Protein AF-E1GTL6-F1 (afdb_monomer)

InterPro domains:
  IPR036525 Tubulin/FtsZ, GTPase domain superfamily [G3DSA:3.40.50.1440] (6-131)
  IPR036525 Tubulin/FtsZ, GTPase domain superfamily [SSF52490] (8-129)

Solvent-accessible surface area (backbone atoms only — not comparable to full-atom values): 7195 Å² total; per-residue (Å²): 131,89,74,72,51,51,32,25,42,36,5,33,20,46,63,10,21,53,52,45,24,52,52,47,49,71,64,33,77,83,38,84,62,54,53,81,80,35,45,48,44,66,32,30,35,24,50,70,77,47,51,68,82,53,80,50,82,45,66,41,60,63,95,75,70,91,74,88,64,22,57,29,29,37,39,31,36,45,40,40,54,80,53,36,73,72,45,50,60,59,52,53,52,52,31,47,77,68,65,19,48,78,44,81,49,73,45,73,61,58,80,89,69,36,70,69,35,42,52,43,19,52,55,44,48,56,54,61,77,72,100

Structure (mmCIF, N/CA/C/O backbone):
data_AF-E1GTL6-F1
#
_entry.id   AF-E1GTL6-F1
#
loop_
_atom_site.group_PDB
_atom_site.id
_atom_site.type_symbol
_atom_site.label_atom_id
_atom_site.label_alt_id
_atom_site.label_comp_id
_atom_site.label_asym_id
_atom_site.label_entity_id
_atom_site.label_seq_id
_atom_site.pdbx_PDB_ins_code
_atom_site.Cartn_x
_atom_site.Cartn_y
_atom_site.Cartn_z
_atom_site.occupancy
_atom_site.B_iso_or_equiv
_atom_site.auth_seq_id
_atom_site.auth_comp_id
_atom_site.auth_asym_id
_atom_site.auth_atom_id
_atom_site.pdbx_PDB_model_num
ATOM 1 N N . MET A 1 1 ? -20.742 7.083 21.117 1.00 47.09 1 MET A N 1
ATOM 2 C CA . MET A 1 1 ? -19.839 5.928 21.316 1.00 47.09 1 MET A CA 1
ATOM 3 C C . MET A 1 1 ? -18.883 5.904 20.141 1.00 47.09 1 MET A C 1
ATOM 5 O O . MET A 1 1 ? -19.371 5.885 19.022 1.00 47.09 1 MET A O 1
ATOM 9 N N . TYR A 1 2 ? -17.569 5.971 20.367 1.00 56.31 2 TYR A N 1
ATOM 10 C CA . TYR A 1 2 ? -16.600 5.744 19.290 1.00 56.31 2 TYR A CA 1
ATOM 11 C C . TYR A 1 2 ? -16.621 4.259 18.932 1.00 56.31 2 TYR A C 1
ATOM 13 O O . TYR A 1 2 ? -16.521 3.416 19.824 1.00 56.31 2 TYR A O 1
ATOM 21 N N . MET A 1 3 ? -16.821 3.942 17.656 1.00 67.19 3 MET A N 1
ATOM 22 C CA . MET A 1 3 ? -16.818 2.558 17.199 1.00 67.19 3 MET A CA 1
ATOM 23 C C . MET A 1 3 ? -15.377 2.051 17.109 1.00 67.19 3 MET A C 1
ATOM 25 O O . MET A 1 3 ?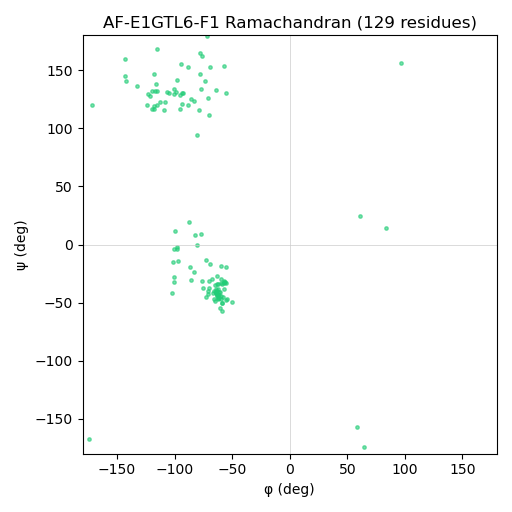 -14.504 2.749 16.597 1.00 67.19 3 MET A O 1
ATOM 29 N N . GLU A 1 4 ? -15.125 0.846 17.623 1.00 79.81 4 GLU A N 1
ATOM 30 C CA . GLU A 1 4 ? -13.807 0.220 17.523 1.00 79.81 4 GLU A CA 1
ATOM 31 C C . GLU A 1 4 ? -13.475 -0.054 16.049 1.00 79.81 4 GLU A C 1
ATOM 33 O O . GLU A 1 4 ? -14.293 -0.584 15.291 1.00 79.81 4 GLU A O 1
ATOM 38 N N . LYS A 1 5 ? -12.263 0.319 15.642 1.00 83.44 5 LYS A N 1
ATOM 39 C CA . LYS A 1 5 ? -11.751 0.073 14.295 1.00 83.44 5 LYS A CA 1
ATOM 40 C C . LYS A 1 5 ? -11.199 -1.348 14.232 1.00 83.44 5 LYS A C 1
ATOM 42 O O . LYS A 1 5 ? -10.332 -1.730 15.017 1.00 83.44 5 LYS A O 1
ATOM 47 N N . TYR A 1 6 ? -11.711 -2.146 13.301 1.00 89.69 6 TYR A N 1
ATOM 48 C CA . TYR A 1 6 ? -11.351 -3.556 13.127 1.00 89.69 6 TYR A CA 1
ATOM 49 C C . TYR A 1 6 ? -10.362 -3.778 11.982 1.00 89.69 6 TYR A C 1
ATOM 51 O O . TYR A 1 6 ? -9.569 -4.721 12.044 1.00 89.69 6 TYR A O 1
ATOM 59 N N . LEU A 1 7 ? -10.381 -2.903 10.975 1.00 92.75 7 LEU A N 1
ATOM 60 C CA . LEU A 1 7 ? -9.554 -2.994 9.779 1.00 92.75 7 LEU A CA 1
ATOM 61 C C . LEU A 1 7 ? -8.904 -1.643 9.470 1.00 92.75 7 LEU A C 1
ATOM 63 O O . LEU A 1 7 ? -9.575 -0.617 9.480 1.00 92.75 7 LEU A O 1
ATOM 67 N N . THR A 1 8 ? -7.623 -1.647 9.128 1.00 94.06 8 THR A N 1
ATOM 68 C CA . THR A 1 8 ? -6.933 -0.494 8.548 1.00 94.06 8 THR A CA 1
ATOM 69 C C . THR A 1 8 ? -6.450 -0.850 7.147 1.00 94.06 8 THR A C 1
ATOM 71 O O . THR A 1 8 ? -5.849 -1.904 6.958 1.00 94.06 8 THR A O 1
ATOM 74 N N . VAL A 1 9 ? -6.700 0.010 6.162 1.00 94.94 9 VAL A N 1
ATOM 75 C CA . VAL A 1 9 ? -6.246 -0.136 4.774 1.00 94.94 9 VAL A CA 1
ATOM 76 C C . VAL A 1 9 ? -5.333 1.035 4.427 1.00 94.94 9 VAL A C 1
ATOM 78 O O . VAL A 1 9 ? -5.747 2.193 4.458 1.00 94.94 9 VAL A O 1
ATOM 81 N N . CYS A 1 10 ? -4.086 0.728 4.089 1.00 95.19 10 CYS A N 1
ATOM 82 C CA . CYS A 1 10 ? -3.015 1.698 3.899 1.00 95.19 10 CYS A CA 1
ATOM 83 C C . CYS A 1 10 ? -2.480 1.636 2.471 1.00 95.19 10 CYS A C 1
ATOM 85 O O . CYS A 1 10 ? -1.877 0.638 2.088 1.00 95.19 10 CYS A O 1
ATOM 87 N N . GLY A 1 11 ? -2.626 2.707 1.701 1.00 95.56 11 GLY A N 1
ATOM 88 C CA . GLY A 1 11 ? -1.996 2.840 0.391 1.00 95.56 11 GLY A CA 1
ATOM 89 C C . GLY A 1 11 ? -0.609 3.447 0.531 1.00 95.56 11 GLY A C 1
ATOM 90 O O . GLY A 1 11 ? -0.500 4.562 1.030 1.00 95.56 11 GLY A O 1
ATOM 91 N N . ILE A 1 12 ? 0.443 2.744 0.107 1.00 93.69 12 ILE A N 1
ATOM 92 C CA . ILE A 1 12 ? 1.823 3.243 0.174 1.00 93.69 12 ILE A CA 1
ATOM 93 C C . ILE A 1 12 ? 2.276 3.820 -1.172 1.00 93.69 12 ILE A C 1
ATOM 95 O O . ILE A 1 12 ? 2.179 3.163 -2.213 1.00 93.69 12 ILE A O 1
ATOM 99 N N . GLY A 1 13 ? 2.842 5.028 -1.130 1.00 92.19 13 GLY A N 1
ATOM 100 C CA . GLY A 1 13 ? 3.290 5.778 -2.303 1.00 92.19 13 GLY A CA 1
ATOM 101 C C . GLY A 1 13 ? 2.136 6.172 -3.224 1.00 92.19 13 GLY A C 1
ATOM 102 O O . GLY A 1 13 ? 0.971 5.938 -2.911 1.00 92.19 13 GLY A O 1
ATOM 103 N N . ASN A 1 14 ? 2.454 6.758 -4.380 1.00 91.62 14 ASN A N 1
ATOM 104 C CA . ASN A 1 14 ? 1.430 7.243 -5.310 1.00 91.62 14 ASN A CA 1
ATOM 105 C C . ASN A 1 14 ? 0.484 6.122 -5.786 1.00 91.62 14 ASN A C 1
ATOM 107 O O . ASN A 1 14 ? -0.729 6.231 -5.659 1.00 91.62 14 ASN A O 1
ATOM 111 N N . GLY A 1 15 ? 1.029 4.994 -6.259 1.00 92.12 15 GLY A N 1
ATOM 112 C CA . GLY A 1 15 ? 0.216 3.884 -6.774 1.00 92.12 15 GLY A CA 1
ATOM 113 C C . GLY A 1 15 ? -0.707 3.258 -5.722 1.00 92.12 15 GLY A C 1
ATOM 114 O O . GLY A 1 15 ? -1.898 3.087 -5.973 1.00 92.12 15 GLY A O 1
ATOM 115 N N . GLY A 1 16 ? -0.188 2.976 -4.521 1.00 94.25 16 GLY A N 1
ATOM 116 C CA . GLY A 1 16 ? -1.010 2.478 -3.416 1.00 94.25 16 GLY A CA 1
ATOM 117 C C . GLY A 1 16 ? -2.029 3.517 -2.948 1.00 94.25 16 GLY A C 1
ATOM 118 O O . GLY A 1 16 ? -3.178 3.168 -2.690 1.00 94.25 16 GLY A O 1
ATOM 119 N N . GLY A 1 17 ? -1.619 4.789 -2.896 1.00 94.12 17 GLY A N 1
ATOM 120 C CA . GLY A 1 17 ? -2.459 5.946 -2.598 1.00 94.12 17 GLY A CA 1
ATOM 121 C C . GLY A 1 17 ? -3.663 6.064 -3.531 1.00 94.12 17 GLY A C 1
ATOM 122 O O . GLY A 1 17 ? -4.784 6.182 -3.053 1.00 94.12 17 GLY A O 1
ATOM 123 N N . ILE A 1 18 ? -3.457 5.941 -4.844 1.00 94.50 18 ILE A N 1
ATOM 124 C CA . ILE A 1 18 ? -4.531 5.954 -5.850 1.00 94.50 18 ILE A CA 1
ATOM 125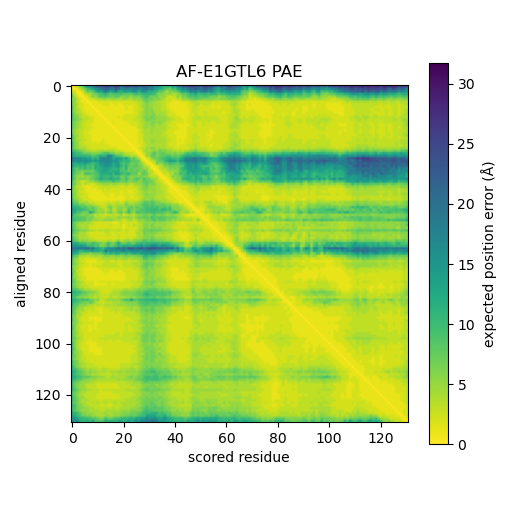 C C . ILE A 1 18 ? -5.510 4.793 -5.636 1.00 94.50 18 ILE A C 1
ATOM 127 O O . ILE A 1 18 ? -6.720 4.983 -5.739 1.00 94.50 18 ILE A O 1
ATOM 131 N N . ILE A 1 19 ? -5.018 3.593 -5.309 1.00 94.94 19 ILE A N 1
ATOM 132 C CA . ILE A 1 19 ? -5.894 2.436 -5.071 1.00 94.94 19 ILE A CA 1
ATOM 133 C C . ILE A 1 19 ? -6.767 2.669 -3.836 1.00 94.94 19 ILE A C 1
ATOM 135 O O . ILE A 1 19 ? -7.982 2.489 -3.909 1.00 94.94 19 ILE A O 1
ATOM 139 N N . VAL A 1 20 ? -6.185 3.091 -2.708 1.00 93.81 20 VAL A N 1
ATOM 140 C CA . VAL A 1 20 ? -6.984 3.369 -1.501 1.00 93.81 20 VAL A CA 1
ATOM 141 C C . VAL A 1 20 ? -7.894 4.572 -1.664 1.00 93.81 20 VAL A C 1
ATOM 143 O O . VAL A 1 20 ? -8.968 4.587 -1.075 1.00 93.81 20 VAL A O 1
ATOM 146 N N . ASP A 1 21 ? -7.507 5.541 -2.487 1.00 92.44 21 ASP A N 1
ATOM 147 C CA . ASP A 1 21 ? -8.362 6.662 -2.840 1.00 92.44 21 ASP A CA 1
ATOM 148 C C . ASP A 1 21 ? -9.563 6.212 -3.674 1.00 92.44 21 ASP A C 1
ATOM 150 O O . ASP A 1 21 ? -10.693 6.595 -3.392 1.00 92.44 21 ASP A O 1
ATOM 154 N N . SER A 1 22 ? -9.352 5.312 -4.636 1.00 92.06 22 SER A N 1
ATOM 155 C CA . SER A 1 22 ? -10.445 4.693 -5.386 1.00 92.06 22 SER A CA 1
ATOM 156 C C . SER A 1 22 ? -11.363 3.868 -4.483 1.00 92.06 22 SER A C 1
ATOM 158 O O . SER A 1 22 ? -12.576 3.905 -4.680 1.00 92.06 22 SER A O 1
ATOM 160 N N . ILE A 1 23 ? -10.815 3.129 -3.508 1.00 89.75 23 ILE A N 1
ATOM 161 C CA . ILE A 1 23 ? -11.620 2.424 -2.499 1.00 89.75 23 ILE A CA 1
ATOM 162 C C . ILE A 1 23 ? -12.435 3.458 -1.721 1.00 89.75 23 ILE A C 1
ATOM 164 O O . ILE A 1 23 ? -13.656 3.371 -1.693 1.00 89.75 23 ILE A O 1
ATOM 168 N N . TYR A 1 24 ? -11.781 4.470 -1.149 1.00 88.38 24 TYR A N 1
ATOM 169 C CA . TYR A 1 24 ? -12.436 5.538 -0.398 1.00 88.38 24 TYR A CA 1
ATOM 170 C C . TYR A 1 24 ? -13.596 6.157 -1.188 1.00 88.38 24 TYR A C 1
ATOM 172 O O . TYR A 1 24 ? -14.714 6.206 -0.683 1.00 88.38 24 TYR A O 1
ATOM 180 N N . GLN A 1 25 ? -13.367 6.533 -2.447 1.00 86.19 25 GLN A N 1
ATOM 181 C CA . GLN A 1 25 ? -14.380 7.136 -3.309 1.00 86.19 25 GLN A CA 1
ATOM 182 C C . GLN A 1 25 ? -15.556 6.199 -3.596 1.00 86.19 25 GLN A C 1
ATOM 184 O O . GLN A 1 25 ? -16.692 6.644 -3.484 1.00 86.19 25 GLN A O 1
ATOM 189 N N . GLN A 1 26 ? -15.321 4.917 -3.915 1.00 83.25 26 GLN A N 1
ATOM 190 C CA . GLN A 1 26 ? -16.399 3.949 -4.183 1.00 83.25 26 GLN A CA 1
ATOM 191 C C . GLN A 1 26 ? -17.356 3.784 -2.995 1.00 83.25 26 GLN A C 1
ATOM 193 O O . GLN A 1 26 ? -18.555 3.601 -3.195 1.00 83.25 26 GLN A O 1
ATOM 198 N N . TYR A 1 27 ? -16.843 3.877 -1.768 1.00 70.50 27 TYR A N 1
ATOM 199 C CA . TYR A 1 27 ? -17.663 3.819 -0.556 1.00 70.50 27 TYR A CA 1
ATOM 200 C C . TYR A 1 27 ? -18.243 5.188 -0.163 1.00 70.50 27 TYR A C 1
ATOM 202 O O . TYR A 1 27 ? -19.345 5.250 0.380 1.00 70.50 27 TYR A O 1
ATOM 210 N N . ALA A 1 28 ? -17.549 6.286 -0.473 1.00 65.38 28 ALA A N 1
ATOM 211 C CA . ALA A 1 28 ? -17.992 7.651 -0.188 1.00 65.38 28 ALA A CA 1
ATOM 212 C C . ALA A 1 28 ? -19.144 8.133 -1.091 1.00 65.38 28 ALA A C 1
ATOM 214 O O . ALA A 1 28 ? -19.788 9.119 -0.746 1.00 65.38 28 ALA A O 1
ATOM 215 N N . VAL A 1 29 ? -19.468 7.429 -2.191 1.00 58.34 29 VAL A N 1
ATOM 216 C CA . VAL A 1 29 ? -20.578 7.779 -3.114 1.00 58.34 29 VAL A CA 1
ATOM 217 C C . VAL A 1 29 ? -21.939 7.915 -2.403 1.00 58.34 29 VAL A C 1
ATOM 219 O O . VAL A 1 29 ? -22.848 8.539 -2.941 1.00 58.34 29 VAL A O 1
ATOM 222 N N . SER A 1 30 ? -22.099 7.358 -1.196 1.00 60.12 30 SER A N 1
ATOM 223 C CA . SER A 1 30 ? -23.362 7.421 -0.439 1.00 60.12 30 SER A CA 1
ATOM 224 C C . SER A 1 30 ? -23.394 8.483 0.673 1.00 60.12 30 SER A C 1
ATOM 226 O O . SER A 1 30 ? -24.464 9.014 0.953 1.00 60.12 30 SER A O 1
ATOM 228 N N . ASP A 1 31 ? -22.256 8.778 1.313 1.00 66.69 31 ASP A N 1
ATOM 229 C CA . ASP A 1 31 ? -22.089 9.772 2.388 1.00 66.69 31 ASP A CA 1
ATOM 230 C C . ASP A 1 31 ? -20.584 9.926 2.684 1.00 66.69 31 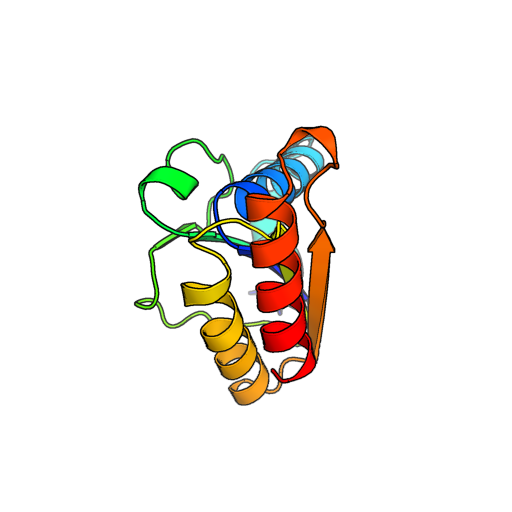ASP A C 1
ATOM 232 O O . ASP A 1 31 ? -19.919 8.965 3.080 1.00 66.69 31 ASP A O 1
ATOM 236 N N . GLU A 1 32 ? -20.035 11.134 2.520 1.00 64.44 32 GLU A N 1
ATOM 237 C CA . GLU A 1 32 ? -18.619 11.442 2.782 1.00 64.44 32 GLU 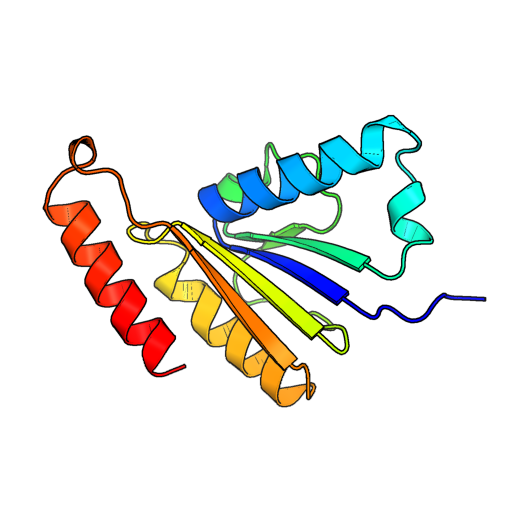A CA 1
ATOM 238 C C . GLU A 1 32 ? -18.201 11.183 4.241 1.00 64.44 32 GLU A C 1
ATOM 240 O O . GLU A 1 32 ? -17.015 11.017 4.527 1.00 64.44 32 GLU A O 1
ATOM 245 N N . ASN A 1 33 ? -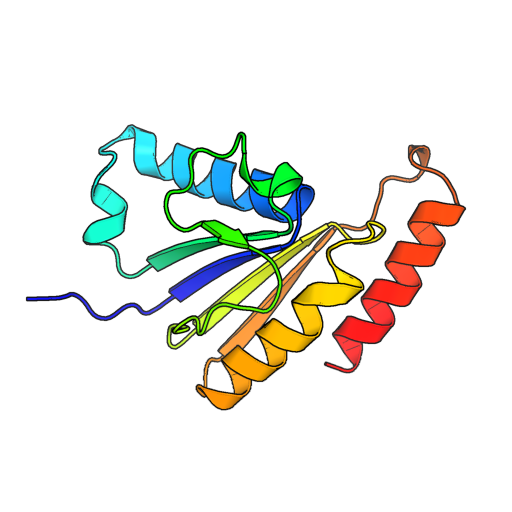19.156 11.098 5.173 1.00 67.94 33 ASN A N 1
ATOM 246 C CA . ASN A 1 33 ? -18.910 10.793 6.582 1.00 67.94 33 ASN A CA 1
ATOM 247 C C . ASN A 1 33 ? -19.145 9.320 6.941 1.00 67.94 33 ASN A C 1
ATOM 249 O O . ASN A 1 33 ? -18.873 8.928 8.081 1.00 67.94 33 ASN A O 1
ATOM 253 N N . ALA A 1 34 ? -19.579 8.475 5.996 1.00 67.38 34 ALA A N 1
ATOM 254 C CA . ALA A 1 34 ? -19.840 7.056 6.250 1.00 67.38 34 ALA A CA 1
ATOM 255 C C . ALA A 1 34 ? -18.618 6.335 6.846 1.00 67.38 34 ALA A C 1
ATOM 257 O O . ALA A 1 34 ? -18.758 5.448 7.691 1.00 67.38 34 ALA A O 1
ATOM 258 N N . TRP A 1 35 ? -17.404 6.747 6.465 1.00 67.69 35 TRP A N 1
ATOM 259 C CA . TRP A 1 35 ? -16.165 6.146 6.961 1.00 67.69 35 TRP A CA 1
ATOM 260 C C . TRP A 1 35 ? -15.889 6.458 8.442 1.00 67.69 35 TRP A C 1
ATOM 262 O O . TRP A 1 35 ? -15.322 5.608 9.138 1.00 67.69 35 TRP A O 1
ATOM 272 N N . GLN A 1 36 ? -16.307 7.632 8.944 1.00 67.06 36 GLN A N 1
ATOM 273 C CA . GLN A 1 36 ? -16.055 8.064 10.330 1.00 67.06 36 GLN A CA 1
ATOM 274 C C . GLN A 1 36 ? -16.736 7.120 11.322 1.00 67.06 36 GLN A C 1
ATOM 276 O O . GLN A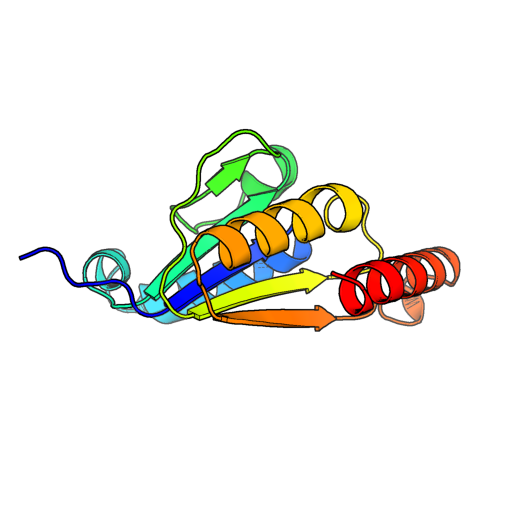 1 36 ? -16.174 6.796 12.367 1.00 67.06 36 GLN A O 1
ATOM 281 N N . ASN A 1 37 ? -17.900 6.603 10.927 1.00 68.81 37 ASN A N 1
ATOM 282 C CA . ASN A 1 37 ? -18.687 5.637 11.685 1.00 68.81 37 ASN A CA 1
ATOM 283 C C . ASN A 1 37 ? -18.491 4.192 11.204 1.00 68.81 37 ASN A C 1
ATOM 285 O O . ASN A 1 37 ? -19.247 3.312 11.606 1.00 68.81 37 ASN A O 1
ATOM 289 N N . SER A 1 38 ? -17.494 3.927 10.352 1.00 77.12 38 SER A N 1
ATOM 290 C CA . SER A 1 38 ? -17.180 2.580 9.869 1.00 77.12 38 SER A CA 1
ATOM 291 C C . SER A 1 38 ? -16.098 1.907 10.714 1.00 77.12 38 SER A C 1
ATOM 293 O O . SER A 1 38 ? -15.268 2.569 11.341 1.00 77.12 38 SER A O 1
ATOM 295 N N . GLY A 1 39 ? -16.081 0.570 10.713 1.00 85.81 39 GLY A N 1
ATOM 296 C CA . GLY A 1 39 ? -15.066 -0.229 11.411 1.00 85.81 39 GLY A CA 1
ATOM 297 C C . GLY A 1 39 ? -13.739 -0.274 10.657 1.00 85.81 39 GLY A C 1
ATOM 298 O O . GLY A 1 39 ? -12.873 -1.077 11.002 1.00 85.81 39 GLY A O 1
ATOM 299 N N . ILE A 1 40 ? -13.610 0.541 9.608 1.00 87.62 40 ILE A N 1
ATOM 300 C CA . ILE A 1 40 ? -12.496 0.562 8.679 1.00 87.62 40 ILE A CA 1
ATOM 301 C C . ILE A 1 40 ? -11.854 1.948 8.736 1.00 87.62 40 ILE A C 1
ATOM 303 O O . ILE A 1 40 ? -12.537 2.970 8.669 1.00 87.62 40 ILE A O 1
ATOM 307 N N . ASP A 1 41 ? -10.535 1.978 8.850 1.00 89.44 41 ASP A N 1
ATOM 308 C CA . ASP A 1 41 ? -9.738 3.172 8.608 1.00 89.44 41 ASP A CA 1
ATOM 309 C C . ASP A 1 41 ? -9.027 3.039 7.271 1.00 89.44 41 ASP A C 1
ATOM 311 O O . ASP A 1 41 ? -8.388 2.026 6.999 1.00 89.44 41 ASP A O 1
ATOM 315 N N . ILE A 1 42 ? -9.132 4.066 6.435 1.00 91.38 42 ILE A N 1
ATOM 316 C CA . ILE A 1 42 ? -8.457 4.128 5.138 1.00 91.38 42 ILE A CA 1
ATOM 317 C C . ILE A 1 42 ? -7.461 5.277 5.195 1.00 91.38 42 ILE A C 1
ATOM 319 O O . ILE A 1 42 ? -7.812 6.369 5.647 1.00 91.38 42 ILE A O 1
ATOM 323 N N . MET A 1 43 ? -6.228 5.033 4.760 1.00 92.25 43 MET A N 1
ATOM 324 C CA . MET A 1 43 ? -5.161 6.029 4.759 1.00 92.25 43 MET A CA 1
ATOM 325 C C . MET A 1 43 ? -4.255 5.908 3.538 1.00 92.25 43 MET A C 1
ATOM 327 O O . MET A 1 43 ? -3.957 4.805 3.083 1.00 92.25 43 MET A O 1
ATOM 331 N N . ALA A 1 44 ? -3.767 7.045 3.048 1.00 93.94 44 ALA A N 1
ATOM 332 C CA . ALA A 1 44 ? -2.678 7.107 2.080 1.00 93.94 44 ALA A CA 1
ATOM 333 C C . ALA A 1 44 ? -1.401 7.588 2.768 1.00 93.94 44 ALA A C 1
ATOM 335 O O . ALA A 1 44 ? -1.398 8.592 3.481 1.00 93.94 44 ALA A O 1
ATOM 336 N N . ILE A 1 45 ? -0.306 6.874 2.544 1.00 93.56 45 ILE A N 1
ATOM 337 C CA . ILE A 1 45 ? 0.992 7.107 3.162 1.00 93.56 45 ILE A CA 1
ATOM 338 C C . ILE A 1 45 ? 2.021 7.301 2.050 1.00 93.56 45 ILE A C 1
ATOM 340 O O . ILE A 1 45 ? 2.249 6.408 1.239 1.00 93.56 45 ILE A O 1
ATOM 344 N N . GLY A 1 46 ? 2.681 8.452 2.004 1.00 90.94 46 GLY A N 1
ATOM 345 C CA . GLY A 1 46 ? 3.610 8.756 0.917 1.00 90.94 46 GLY A CA 1
ATOM 346 C C . GLY A 1 46 ? 4.366 10.057 1.119 1.00 90.94 46 GLY A C 1
ATOM 347 O O . GLY A 1 46 ? 4.377 10.638 2.204 1.00 90.94 46 GLY A O 1
ATOM 348 N N . ASN A 1 47 ? 5.020 10.534 0.067 1.00 85.06 47 ASN A N 1
ATOM 349 C CA . ASN A 1 47 ? 5.592 11.876 0.059 1.00 85.06 47 ASN A CA 1
ATOM 350 C C . ASN A 1 47 ? 4.495 12.924 -0.190 1.00 85.06 47 ASN A C 1
ATOM 352 O O . ASN A 1 47 ? 3.403 12.606 -0.642 1.00 85.06 47 ASN A O 1
ATOM 356 N N . ALA A 1 48 ? 4.773 14.206 0.077 1.00 79.25 48 ALA A N 1
ATOM 357 C CA . ALA A 1 48 ? 3.766 15.265 -0.101 1.00 79.25 48 ALA A CA 1
ATOM 358 C C . ALA A 1 48 ? 3.200 15.336 -1.530 1.00 79.25 48 ALA A C 1
ATOM 360 O O . ALA A 1 48 ? 2.035 15.676 -1.703 1.00 79.25 48 ALA A O 1
ATOM 361 N N . TRP A 1 49 ? 4.026 15.021 -2.530 1.00 77.31 49 TRP A N 1
ATOM 362 C CA . TRP A 1 49 ? 3.609 14.972 -3.927 1.00 77.31 49 TRP A CA 1
ATOM 363 C C . TRP A 1 49 ? 2.592 13.852 -4.179 1.00 77.31 49 TRP A C 1
ATOM 365 O O . TRP A 1 49 ? 1.527 14.136 -4.717 1.00 77.31 49 TRP A O 1
ATOM 375 N N . ASP A 1 50 ? 2.861 12.640 -3.677 1.00 79.44 50 ASP A N 1
ATOM 376 C CA . ASP A 1 50 ? 1.977 11.468 -3.803 1.00 79.44 50 ASP A CA 1
ATOM 377 C C . ASP A 1 50 ? 0.567 11.724 -3.237 1.00 79.44 50 ASP A C 1
ATOM 379 O O . ASP A 1 50 ? -0.415 11.154 -3.695 1.00 79.44 50 ASP A O 1
ATOM 383 N N . LEU A 1 51 ? 0.461 12.569 -2.208 1.00 85.00 51 LEU A N 1
ATOM 384 C CA . LEU A 1 51 ? -0.763 12.747 -1.419 1.00 85.00 51 LEU A CA 1
ATOM 385 C C . LEU A 1 51 ? -1.613 13.946 -1.853 1.00 85.00 51 LEU A C 1
ATOM 387 O O . LEU A 1 51 ? -2.752 14.093 -1.396 1.00 85.00 51 LEU A O 1
ATOM 391 N N . LYS A 1 52 ? -1.060 14.849 -2.669 1.00 86.44 52 LYS A N 1
ATOM 392 C CA . LYS A 1 52 ? -1.662 16.163 -2.932 1.00 86.44 52 LYS A CA 1
ATOM 393 C C . LYS A 1 52 ? -3.034 16.052 -3.600 1.00 86.44 52 LYS A C 1
ATOM 395 O O . LYS A 1 52 ? -3.926 16.814 -3.246 1.00 86.44 52 LYS A O 1
ATOM 400 N N . GLU A 1 53 ? -3.198 15.094 -4.507 1.00 85.44 53 GLU A N 1
ATOM 401 C CA . GLU A 1 53 ? -4.375 14.980 -5.382 1.00 85.44 53 GLU A CA 1
ATOM 402 C C . GLU A 1 5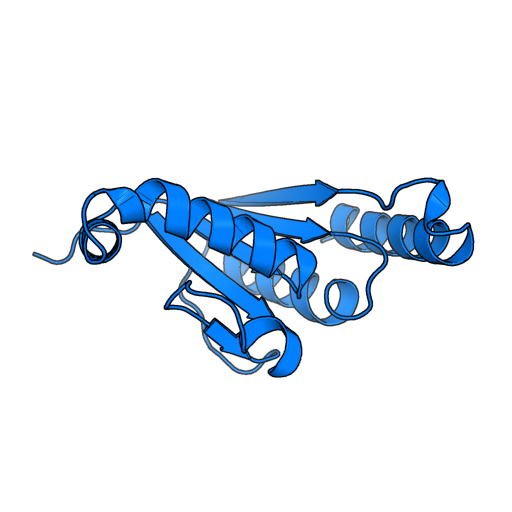3 ? -5.399 13.931 -4.925 1.00 85.44 53 GLU A C 1
ATOM 404 O O . GLU A 1 53 ? -6.462 13.817 -5.523 1.00 85.44 53 GLU A O 1
ATOM 409 N N . LEU A 1 54 ? -5.111 13.183 -3.855 1.00 87.94 54 LEU A N 1
ATOM 410 C CA . LEU A 1 54 ? -6.011 12.139 -3.352 1.00 87.94 54 LEU A CA 1
ATOM 411 C C . LEU A 1 54 ? -7.181 12.746 -2.556 1.00 87.94 54 LEU A C 1
ATOM 413 O O . LEU A 1 54 ? -6.999 13.732 -1.842 1.00 87.94 54 LEU A O 1
ATOM 417 N N . ASN A 1 55 ? -8.360 12.138 -2.616 1.00 87.06 55 ASN A N 1
ATOM 418 C CA . ASN A 1 55 ? -9.552 12.527 -1.854 1.00 87.06 55 ASN A CA 1
ATOM 419 C C . ASN A 1 55 ? -9.616 11.899 -0.450 1.00 87.06 55 ASN A C 1
ATOM 421 O O . ASN A 1 55 ? -10.310 12.418 0.423 1.00 87.06 55 ASN A O 1
ATOM 425 N N . VAL A 1 56 ? -8.876 10.815 -0.201 1.00 85.19 56 VAL A N 1
ATOM 426 C CA . VAL A 1 56 ? -8.774 10.177 1.116 1.00 85.19 56 VAL A CA 1
ATOM 427 C C . VAL A 1 56 ? -8.327 11.186 2.175 1.00 85.19 56 VAL A C 1
ATOM 429 O O . VAL A 1 56 ? -7.345 11.911 2.003 1.00 85.19 56 VAL A O 1
ATOM 432 N N . ILE A 1 57 ? -9.051 11.225 3.294 1.00 84.38 57 ILE A N 1
ATOM 433 C CA . ILE A 1 57 ? -8.848 12.238 4.338 1.00 84.38 57 ILE A CA 1
ATOM 434 C C . ILE A 1 57 ? -7.559 11.979 5.123 1.00 84.38 57 ILE A C 1
ATOM 436 O O . ILE A 1 57 ? -6.769 12.896 5.357 1.00 84.38 57 ILE A O 1
ATOM 440 N N . ASN A 1 58 ? -7.310 10.725 5.508 1.00 86.94 58 ASN A N 1
ATOM 441 C CA . ASN A 1 58 ? -6.135 10.371 6.301 1.00 86.94 58 ASN A CA 1
ATOM 442 C C . ASN A 1 58 ? -4.898 10.253 5.405 1.00 86.94 58 ASN A C 1
ATOM 444 O O . ASN A 1 58 ? -4.619 9.203 4.823 1.00 86.94 58 ASN A O 1
ATOM 448 N N . LYS A 1 59 ? -4.144 11.348 5.310 1.00 89.75 59 LYS A N 1
ATOM 449 C CA . LYS A 1 59 ? -2.899 11.439 4.543 1.00 89.75 59 LYS A CA 1
ATOM 450 C C . LYS A 1 59 ? -1.707 11.511 5.487 1.00 89.75 59 LYS A C 1
ATOM 452 O O . LYS A 1 59 ? -1.614 12.424 6.305 1.00 89.75 59 LYS A O 1
ATOM 457 N N . VAL A 1 60 ? -0.766 10.583 5.349 1.00 88.81 60 VAL A N 1
ATOM 458 C CA . VAL A 1 60 ? 0.428 10.505 6.194 1.00 88.81 60 VAL A CA 1
ATOM 459 C C . VAL A 1 60 ? 1.686 10.740 5.372 1.00 88.81 60 VAL A C 1
ATOM 461 O O . VAL A 1 60 ? 1.993 9.993 4.446 1.00 88.81 60 VAL A O 1
ATOM 464 N N . LYS A 1 61 ? 2.440 11.782 5.731 1.00 88.00 61 LYS A N 1
ATOM 465 C CA . LYS A 1 61 ? 3.652 12.179 5.013 1.00 88.00 61 LYS A CA 1
ATOM 466 C C . LYS A 1 61 ? 4.914 11.558 5.620 1.00 88.00 61 LYS A C 1
ATOM 468 O O . LYS A 1 61 ? 5.275 11.882 6.752 1.00 88.00 61 LYS A O 1
ATOM 473 N N . GLY A 1 62 ? 5.654 10.787 4.823 1.00 80.25 62 GLY A N 1
ATOM 474 C CA . GLY A 1 62 ? 6.959 10.228 5.206 1.00 80.25 62 GLY A CA 1
ATOM 475 C C . GLY A 1 62 ? 6.897 9.355 6.468 1.00 80.25 62 GLY A C 1
ATOM 476 O O . GLY A 1 62 ? 5.839 8.853 6.805 1.00 80.25 62 GLY A O 1
ATOM 477 N N . LYS A 1 63 ? 8.020 9.185 7.184 1.00 74.38 63 LYS A N 1
ATOM 478 C CA . LYS A 1 63 ? 8.136 8.301 8.373 1.00 74.38 63 LYS A CA 1
ATOM 479 C C . LYS A 1 63 ? 7.773 8.950 9.721 1.00 74.38 63 LYS A C 1
ATOM 481 O O . LYS A 1 63 ? 8.230 8.487 10.759 1.00 74.38 63 LYS A O 1
ATOM 486 N N . VAL A 1 64 ? 7.039 10.062 9.737 1.00 62.19 64 VAL A N 1
ATOM 487 C CA . VAL A 1 64 ? 7.030 10.960 10.915 1.00 62.19 64 VAL A CA 1
ATOM 488 C C . VAL A 1 64 ? 5.801 10.798 11.814 1.00 62.19 64 VAL A C 1
ATOM 490 O O . VAL A 1 64 ? 5.811 11.258 12.952 1.00 62.19 64 VAL A O 1
ATOM 493 N N . ALA A 1 65 ? 4.740 10.144 11.340 1.00 66.38 65 ALA A N 1
ATOM 494 C CA . ALA A 1 65 ? 3.512 10.000 12.117 1.00 66.38 65 ALA A CA 1
ATOM 495 C C . ALA A 1 65 ? 3.495 8.693 12.915 1.00 66.38 65 ALA A C 1
ATOM 497 O O . ALA A 1 65 ? 3.686 7.614 12.350 1.00 66.38 65 ALA A O 1
ATOM 498 N N . GLN A 1 66 ? 3.181 8.787 14.210 1.00 72.50 66 GLN A N 1
ATOM 499 C CA . GLN A 1 66 ? 2.641 7.645 14.939 1.00 72.50 66 GLN A CA 1
ATOM 500 C C . GLN A 1 66 ? 1.228 7.386 14.419 1.00 72.50 66 GLN A C 1
ATOM 502 O O . GLN A 1 66 ? 0.329 8.205 14.605 1.00 72.50 66 GLN A O 1
ATOM 507 N N . ILE A 1 67 ? 1.060 6.267 13.723 1.00 86.19 67 ILE A N 1
ATOM 508 C CA . ILE A 1 67 ? -0.232 5.805 13.222 1.00 86.19 67 ILE A CA 1
ATOM 509 C C . ILE A 1 67 ? -0.722 4.722 14.173 1.00 86.19 67 ILE A C 1
ATOM 511 O O . ILE A 1 67 ? 0.044 3.827 14.525 1.00 86.19 67 ILE A O 1
ATOM 515 N N . SER A 1 68 ? -1.989 4.787 14.569 1.00 88.69 68 SER A N 1
ATOM 516 C CA . SER A 1 68 ? -2.647 3.657 15.219 1.00 88.69 68 SER A CA 1
ATOM 517 C C . SER A 1 68 ? -3.213 2.732 14.150 1.00 88.69 68 SER A C 1
ATOM 519 O O . SER A 1 68 ? -3.999 3.156 13.305 1.00 88.69 68 SER A O 1
ATOM 521 N N . PHE A 1 69 ? -2.831 1.468 14.210 1.00 92.75 69 PHE A N 1
ATOM 522 C CA . PHE A 1 69 ? -3.333 0.407 13.358 1.00 92.75 69 PHE A CA 1
ATOM 523 C C . PHE A 1 69 ? -4.427 -0.378 14.080 1.00 92.75 69 PHE A C 1
ATOM 525 O O . PHE A 1 69 ? -4.348 -0.637 15.281 1.00 92.75 69 PHE A O 1
ATOM 532 N N . ALA A 1 70 ? -5.460 -0.769 13.340 1.00 93.44 70 ALA A N 1
ATOM 533 C CA . ALA A 1 70 ? -6.511 -1.642 13.838 1.00 93.44 70 ALA A CA 1
ATOM 534 C C . ALA A 1 70 ? -6.008 -3.086 14.011 1.00 93.44 70 ALA A C 1
ATOM 536 O O . ALA A 1 70 ? -4.869 -3.430 13.686 1.00 93.44 70 ALA A O 1
ATOM 537 N N . ARG A 1 71 ? -6.885 -3.981 14.485 1.00 94.00 71 ARG A N 1
ATOM 538 C CA . ARG A 1 71 ? -6.566 -5.407 14.700 1.00 94.00 71 ARG A CA 1
ATOM 539 C C . ARG A 1 71 ? -6.057 -6.116 13.441 1.00 94.00 71 ARG A C 1
ATOM 541 O O . ARG A 1 71 ? -5.248 -7.036 13.551 1.00 94.00 71 ARG A O 1
ATOM 548 N N . ILE A 1 72 ? -6.538 -5.713 12.267 1.00 96.25 72 ILE A N 1
ATOM 549 C CA . ILE A 1 72 ? -6.076 -6.191 10.963 1.00 96.25 72 ILE A CA 1
ATOM 550 C C . ILE A 1 72 ? -5.623 -4.977 10.156 1.00 96.25 72 ILE A C 1
ATOM 552 O O . ILE A 1 72 ? -6.377 -4.015 10.035 1.00 96.25 72 ILE A O 1
ATOM 556 N N . THR A 1 73 ? -4.423 -5.032 9.585 1.00 96.38 73 THR A N 1
ATOM 557 C CA . THR A 1 73 ? -3.888 -3.984 8.709 1.00 96.38 73 THR A CA 1
ATOM 558 C C . THR A 1 73 ? -3.551 -4.561 7.347 1.00 96.38 73 THR A C 1
ATOM 560 O O . THR A 1 73 ? -2.814 -5.539 7.245 1.00 96.38 73 THR A O 1
ATOM 563 N N . VAL A 1 74 ? -4.071 -3.932 6.300 1.00 97.38 74 VAL A N 1
ATOM 564 C CA . VAL A 1 74 ? -3.792 -4.249 4.903 1.00 97.38 74 VAL A CA 1
ATOM 565 C C . VAL A 1 74 ? -2.954 -3.124 4.317 1.00 97.38 74 VAL A C 1
ATOM 567 O O . VAL A 1 74 ? -3.430 -2.000 4.186 1.00 97.38 74 VAL A O 1
ATOM 570 N N . PHE A 1 75 ? -1.719 -3.423 3.931 1.00 96.19 75 PHE A N 1
ATOM 571 C CA . PHE A 1 75 ? -0.898 -2.513 3.140 1.00 96.19 75 PHE A CA 1
ATOM 572 C C . PHE A 1 75 ? -1.077 -2.811 1.654 1.00 96.19 75 PHE A C 1
ATOM 574 O O . PHE A 1 75 ? -0.953 -3.958 1.237 1.00 96.19 75 PHE A O 1
ATOM 581 N N . ILE A 1 76 ? -1.347 -1.781 0.858 1.00 96.44 76 ILE A N 1
ATOM 582 C CA . ILE A 1 76 ? -1.454 -1.843 -0.598 1.00 96.44 76 ILE A CA 1
ATOM 583 C C . ILE A 1 76 ? -0.292 -1.057 -1.194 1.00 96.44 76 ILE A C 1
ATOM 585 O O . ILE A 1 76 ? -0.138 0.133 -0.911 1.00 96.44 76 ILE A O 1
ATOM 589 N N . ALA A 1 77 ? 0.520 -1.703 -2.027 1.00 94.19 77 ALA A N 1
ATOM 590 C CA . ALA A 1 77 ? 1.669 -1.058 -2.651 1.00 94.19 77 ALA A CA 1
ATOM 591 C C . ALA A 1 77 ? 1.894 -1.500 -4.100 1.00 94.19 77 ALA A C 1
ATOM 593 O O . ALA A 1 77 ? 1.804 -2.678 -4.433 1.00 94.19 77 ALA A O 1
ATOM 594 N N . CYS A 1 78 ? 2.267 -0.555 -4.959 1.00 94.12 78 CYS A N 1
ATOM 595 C CA . CYS A 1 78 ? 2.735 -0.858 -6.310 1.00 94.12 78 CYS A CA 1
ATOM 596 C C . CYS A 1 78 ? 4.267 -0.912 -6.292 1.00 94.12 78 CYS A C 1
ATOM 598 O O . CYS A 1 78 ? 4.906 0.098 -5.987 1.00 94.12 78 CYS A O 1
ATOM 600 N N . LEU A 1 79 ? 4.851 -2.078 -6.581 1.00 94.25 79 LEU A N 1
ATOM 601 C CA . LEU A 1 79 ? 6.302 -2.281 -6.515 1.00 94.25 79 LEU A CA 1
ATOM 602 C C . LEU A 1 79 ? 7.021 -1.644 -7.714 1.00 94.25 79 LEU A C 1
ATOM 604 O O . LEU A 1 79 ? 6.415 -1.352 -8.748 1.00 94.25 79 LEU A O 1
ATOM 608 N N . GLY A 1 80 ? 8.332 -1.440 -7.585 1.00 91.38 80 GLY A N 1
ATOM 609 C CA . GLY A 1 80 ? 9.179 -0.869 -8.633 1.00 91.38 80 GLY A CA 1
ATOM 610 C C . GLY A 1 80 ? 9.170 0.660 -8.683 1.00 91.38 80 GLY A C 1
ATOM 611 O O . GLY A 1 80 ? 9.592 1.234 -9.684 1.00 91.38 80 GLY A O 1
ATOM 612 N N . GLY A 1 81 ? 8.667 1.322 -7.642 1.00 87.38 81 GLY A N 1
ATOM 613 C CA . GLY A 1 81 ? 8.788 2.768 -7.437 1.00 87.38 81 GLY A CA 1
ATOM 614 C C . GLY A 1 81 ? 9.622 3.082 -6.196 1.00 87.38 81 GLY A C 1
ATOM 615 O O . GLY A 1 81 ? 9.870 2.208 -5.374 1.00 87.38 81 GLY A O 1
ATOM 616 N N . ASP A 1 82 ? 10.020 4.341 -6.021 1.00 85.94 82 ASP A N 1
ATOM 617 C CA . ASP A 1 82 ? 11.028 4.692 -5.007 1.00 85.94 82 ASP A CA 1
ATOM 618 C C . ASP A 1 82 ? 10.452 4.878 -3.585 1.00 85.94 82 ASP A C 1
ATOM 620 O O . ASP A 1 82 ? 11.159 4.717 -2.589 1.00 85.94 82 ASP A O 1
ATOM 624 N N . THR A 1 83 ? 9.158 5.197 -3.453 1.00 84.50 83 THR A N 1
ATOM 625 C CA . THR A 1 83 ? 8.529 5.479 -2.146 1.00 84.50 83 THR A CA 1
ATOM 626 C C . THR A 1 83 ? 8.284 4.215 -1.317 1.00 84.50 83 THR A C 1
ATOM 628 O O . THR A 1 83 ? 8.435 4.230 -0.093 1.00 84.50 83 THR A O 1
ATOM 631 N N . MET A 1 84 ? 7.902 3.115 -1.970 1.00 85.44 84 MET A N 1
ATOM 632 C CA . MET A 1 84 ? 7.549 1.859 -1.308 1.00 85.44 84 MET A CA 1
ATOM 633 C C . MET A 1 84 ? 8.698 1.288 -0.459 1.00 85.44 84 MET A C 1
ATOM 635 O O . MET A 1 84 ? 8.487 1.148 0.750 1.00 85.44 84 MET A O 1
ATOM 639 N N . PRO A 1 85 ? 9.905 1.022 -1.006 1.00 80.31 85 PRO A N 1
ATOM 640 C CA . PRO A 1 85 ? 10.978 0.379 -0.241 1.00 80.31 85 PRO A CA 1
ATOM 641 C C . PRO A 1 85 ? 11.436 1.232 0.946 1.00 80.31 85 PRO A C 1
ATOM 643 O O . PRO A 1 85 ? 11.872 0.707 1.969 1.00 80.31 85 PRO A O 1
ATOM 646 N N . ALA A 1 86 ? 11.287 2.556 0.848 1.00 84.25 86 ALA A N 1
ATOM 647 C CA . ALA A 1 86 ? 11.599 3.455 1.943 1.00 84.25 86 ALA A CA 1
ATOM 648 C C . ALA A 1 86 ? 10.591 3.341 3.097 1.00 84.25 86 ALA A C 1
ATOM 650 O O . ALA A 1 86 ? 11.011 3.367 4.254 1.00 84.25 86 ALA A O 1
ATOM 651 N N . LEU A 1 87 ? 9.286 3.251 2.818 1.00 88.12 87 LEU A N 1
ATOM 652 C CA . LEU A 1 87 ? 8.231 3.408 3.828 1.00 88.12 87 LEU A CA 1
ATOM 653 C C . LEU A 1 87 ? 7.608 2.092 4.299 1.00 88.12 87 LEU A C 1
ATOM 655 O O . LEU A 1 87 ? 7.356 1.947 5.494 1.00 88.12 87 LEU A O 1
ATOM 659 N N . LEU A 1 88 ? 7.343 1.144 3.399 1.00 89.06 88 LEU A N 1
ATOM 660 C CA . LEU A 1 88 ? 6.500 -0.013 3.711 1.00 89.06 88 LEU A CA 1
ATOM 661 C C . LEU A 1 88 ? 7.075 -0.908 4.828 1.00 89.06 88 LEU A C 1
ATOM 663 O O . LEU A 1 88 ? 6.334 -1.170 5.777 1.00 89.06 88 LEU A O 1
ATOM 667 N N . PRO A 1 89 ? 8.369 -1.296 4.832 1.00 90.00 89 PRO A N 1
ATOM 668 C CA . PRO A 1 89 ? 8.919 -2.114 5.918 1.00 90.00 89 PRO A CA 1
ATOM 669 C C . PRO A 1 89 ? 8.760 -1.463 7.300 1.00 90.00 89 PRO A C 1
ATOM 671 O O . PRO A 1 89 ? 8.413 -2.124 8.273 1.00 90.00 89 PRO A O 1
ATOM 674 N N . TYR A 1 90 ? 8.936 -0.140 7.379 1.00 90.25 90 TYR A N 1
ATOM 675 C CA . TYR A 1 90 ? 8.777 0.610 8.626 1.00 90.25 90 TYR A CA 1
ATOM 676 C C . TYR A 1 90 ? 7.343 0.534 9.172 1.00 90.25 90 TYR A C 1
ATOM 678 O O . TYR A 1 90 ? 7.143 0.332 10.370 1.00 90.25 90 TYR A O 1
ATOM 686 N N . TYR A 1 91 ? 6.340 0.667 8.302 1.00 92.56 91 TYR A N 1
ATOM 687 C CA . TYR A 1 91 ? 4.939 0.611 8.719 1.00 92.56 91 TYR A CA 1
ATOM 688 C C . TYR A 1 91 ? 4.445 -0.807 9.010 1.00 92.56 91 TYR A C 1
ATOM 690 O O . TYR A 1 91 ? 3.624 -0.973 9.912 1.00 92.56 91 TYR A O 1
ATOM 698 N N . ILE A 1 92 ? 4.977 -1.824 8.323 1.00 93.19 92 ILE A N 1
ATOM 699 C CA . ILE A 1 92 ? 4.740 -3.234 8.669 1.00 93.19 92 ILE A CA 1
ATOM 700 C C . ILE A 1 92 ? 5.218 -3.507 10.096 1.00 93.19 92 ILE A C 1
ATOM 702 O O . ILE A 1 92 ? 4.448 -4.019 10.909 1.00 93.19 92 ILE A O 1
ATOM 706 N N . GLU A 1 93 ? 6.449 -3.109 10.423 1.00 92.25 93 GLU A N 1
ATOM 707 C CA . GLU A 1 93 ? 7.005 -3.291 11.766 1.00 92.25 93 GLU A CA 1
ATOM 708 C C . GLU A 1 93 ? 6.195 -2.547 12.830 1.00 92.25 93 GLU A C 1
ATOM 710 O O . GLU A 1 93 ? 5.861 -3.116 13.869 1.00 92.25 93 GLU A O 1
ATOM 715 N N . MET A 1 94 ? 5.789 -1.304 12.554 1.00 92.88 94 MET A N 1
ATOM 716 C CA . MET A 1 94 ? 4.925 -0.543 13.458 1.00 92.88 94 MET A CA 1
ATOM 717 C C . MET A 1 94 ? 3.580 -1.252 13.702 1.00 92.88 94 MET A C 1
ATOM 719 O O . MET A 1 94 ? 3.139 -1.357 14.848 1.00 92.88 94 MET A O 1
ATOM 723 N N . ALA A 1 95 ? 2.940 -1.783 12.657 1.00 94.06 95 ALA A N 1
ATOM 724 C CA . ALA A 1 95 ? 1.688 -2.528 12.788 1.00 94.06 95 ALA A CA 1
ATOM 725 C C . ALA A 1 95 ? 1.868 -3.818 13.608 1.00 94.06 95 ALA A C 1
ATOM 727 O O . ALA A 1 95 ? 1.053 -4.114 14.487 1.00 94.06 95 ALA A O 1
ATOM 728 N N . LYS A 1 96 ? 2.967 -4.554 13.393 1.00 93.31 96 LYS A N 1
ATOM 729 C CA . LYS A 1 96 ? 3.309 -5.754 14.177 1.00 93.31 96 LYS A CA 1
ATOM 730 C C . LYS A 1 96 ? 3.557 -5.433 15.650 1.00 93.31 96 LYS A C 1
ATOM 732 O O . LYS A 1 96 ? 3.048 -6.142 16.517 1.00 93.31 96 LYS A O 1
ATOM 737 N N . GLN A 1 97 ? 4.270 -4.345 15.953 1.00 94.38 97 GLN A N 1
ATOM 738 C CA . GLN A 1 97 ? 4.491 -3.872 17.329 1.00 94.38 97 GLN A CA 1
ATOM 739 C C . GLN A 1 97 ? 3.173 -3.546 18.045 1.00 94.38 97 GLN A C 1
ATOM 741 O O . GLN A 1 97 ? 3.032 -3.796 19.242 1.00 94.38 97 GLN A O 1
ATOM 746 N N . GLN A 1 98 ? 2.175 -3.067 17.300 1.00 94.12 98 GLN A N 1
ATOM 747 C CA . GLN A 1 98 ? 0.815 -2.822 17.788 1.00 94.12 98 GLN A CA 1
ATOM 748 C C . GLN A 1 98 ? -0.063 -4.086 17.820 1.00 94.12 98 GLN A C 1
ATOM 750 O O . GLN A 1 98 ? -1.257 -4.006 18.099 1.00 94.12 98 GLN A O 1
ATOM 755 N N . LYS A 1 99 ? 0.522 -5.269 17.579 1.00 95.25 99 LYS A N 1
ATOM 756 C CA . LYS A 1 99 ? -0.150 -6.581 17.538 1.00 95.25 99 LYS A CA 1
ATOM 757 C C . LYS A 1 99 ? -1.234 -6.684 16.459 1.00 95.25 99 LYS A C 1
ATOM 759 O O . LYS A 1 99 ? -2.143 -7.510 16.570 1.00 95.25 99 LYS A O 1
ATOM 764 N N . SER A 1 100 ? -1.128 -5.873 15.408 1.00 96.19 100 SER A N 1
ATOM 765 C CA . SER A 1 100 ? -1.990 -5.963 14.235 1.00 96.19 100 SER A CA 1
ATOM 766 C C . SER A 1 100 ? -1.613 -7.175 13.381 1.00 96.19 100 SER A C 1
ATOM 768 O O . SER A 1 100 ? -0.433 -7.487 13.199 1.00 96.19 100 SER A O 1
ATOM 770 N N . ARG A 1 101 ? -2.613 -7.865 12.826 1.00 96.38 101 ARG A N 1
ATOM 771 C CA . ARG A 1 101 ? -2.401 -8.890 11.797 1.00 96.38 101 ARG A CA 1
ATOM 772 C C . ARG A 1 101 ? -2.171 -8.199 10.461 1.00 96.38 101 ARG A C 1
ATOM 774 O O . ARG A 1 101 ? -3.073 -7.534 9.957 1.00 96.38 101 ARG A O 1
ATOM 781 N N . VAL A 1 102 ? -0.979 -8.370 9.901 1.00 95.69 102 VAL A N 1
ATOM 782 C CA . VAL A 1 102 ? -0.562 -7.665 8.688 1.00 95.69 102 VAL A CA 1
ATOM 783 C C . VAL A 1 102 ? -0.802 -8.518 7.445 1.00 95.69 102 VAL A C 1
ATOM 785 O O . VAL A 1 102 ? -0.350 -9.659 7.372 1.00 95.69 102 VAL A O 1
ATOM 788 N N . LEU A 1 103 ? -1.480 -7.936 6.458 1.00 95.94 103 LEU A N 1
ATOM 789 C CA . LEU A 1 103 ? -1.562 -8.420 5.084 1.00 95.94 103 LEU A CA 1
ATOM 790 C C . LEU A 1 103 ? -0.919 -7.380 4.163 1.00 95.94 103 LEU A C 1
ATOM 792 O O . LEU A 1 103 ? -1.154 -6.183 4.319 1.00 95.94 103 LEU A O 1
ATOM 796 N N . VAL A 1 104 ? -0.141 -7.832 3.183 1.00 95.00 104 VAL A N 1
ATOM 797 C CA . VAL A 1 104 ? 0.422 -6.961 2.148 1.00 95.00 104 VAL A CA 1
ATOM 798 C C . VAL A 1 104 ? -0.120 -7.402 0.793 1.00 95.00 104 VAL A C 1
ATOM 800 O O . VAL A 1 104 ? 0.137 -8.517 0.346 1.00 95.00 104 VAL A O 1
ATOM 803 N N . CYS A 1 105 ? -0.871 -6.519 0.146 1.00 95.12 105 CYS A N 1
ATOM 804 C CA . CYS A 1 105 ? -1.339 -6.655 -1.226 1.00 95.12 105 CYS A CA 1
ATOM 805 C C . CYS A 1 105 ? -0.444 -5.806 -2.126 1.00 95.12 105 CYS A C 1
ATOM 807 O O . CYS A 1 105 ? -0.233 -4.622 -1.859 1.00 95.12 105 CYS A O 1
ATOM 809 N N . PHE A 1 106 ? 0.073 -6.379 -3.206 1.00 94.81 106 PHE A N 1
ATOM 810 C CA . PHE A 1 106 ? 0.965 -5.642 -4.088 1.00 94.81 106 PHE A CA 1
ATOM 811 C C . PHE A 1 106 ? 0.772 -5.988 -5.558 1.00 94.81 106 PHE A C 1
ATOM 813 O O . PHE A 1 106 ? 0.250 -7.048 -5.903 1.00 94.81 106 PHE A O 1
ATOM 820 N N . THR A 1 107 ? 1.226 -5.083 -6.422 1.00 95.25 107 THR A N 1
ATOM 821 C CA . THR A 1 107 ? 1.300 -5.299 -7.869 1.00 95.25 107 THR A CA 1
ATOM 822 C C . THR A 1 107 ? 2.745 -5.220 -8.340 1.00 95.25 107 THR A C 1
ATOM 824 O O . THR A 1 107 ? 3.538 -4.429 -7.825 1.00 95.25 107 THR A O 1
ATOM 827 N N . LEU A 1 108 ? 3.076 -6.011 -9.358 1.00 95.50 108 LEU A N 1
ATOM 828 C CA . LEU A 1 108 ? 4.300 -5.831 -10.133 1.00 95.50 108 LEU A CA 1
ATOM 829 C C . LEU A 1 108 ? 4.042 -4.852 -11.293 1.00 95.50 108 LEU A C 1
ATOM 831 O O . LEU A 1 108 ? 2.902 -4.771 -11.759 1.00 95.50 108 LEU A O 1
ATOM 835 N N . PRO A 1 109 ? 5.068 -4.126 -11.769 1.00 95.00 109 PRO A N 1
ATOM 836 C CA . PRO A 1 109 ? 4.968 -3.317 -12.980 1.00 95.00 109 PRO A CA 1
ATOM 837 C C . PRO A 1 109 ? 4.547 -4.152 -14.193 1.00 95.00 109 PRO A C 1
ATOM 839 O O . PRO A 1 109 ? 4.847 -5.343 -14.287 1.00 95.00 109 PRO A O 1
ATOM 842 N N . PHE A 1 110 ? 3.913 -3.526 -15.175 1.00 94.94 110 PHE A N 1
ATOM 843 C CA . PHE A 1 110 ? 3.690 -4.130 -16.481 1.00 94.94 110 PHE A CA 1
ATOM 844 C C . PHE A 1 110 ? 5.009 -4.277 -17.249 1.00 94.94 110 PHE A C 1
ATOM 846 O O . PHE A 1 110 ? 5.935 -3.479 -17.105 1.00 94.94 110 PHE A O 1
ATOM 853 N N . ALA A 1 111 ? 5.075 -5.258 -18.154 1.00 92.12 111 ALA A N 1
ATOM 854 C CA . ALA A 1 111 ? 6.264 -5.494 -18.979 1.00 92.12 111 ALA A CA 1
ATOM 855 C C . ALA A 1 111 ? 6.684 -4.262 -19.810 1.00 92.12 111 ALA A C 1
ATOM 857 O O . ALA A 1 111 ? 7.873 -4.041 -20.036 1.00 92.12 111 ALA A O 1
ATOM 858 N N . VAL A 1 112 ? 5.713 -3.441 -20.229 1.00 95.31 112 VAL A N 1
ATOM 859 C CA . VAL A 1 112 ? 5.943 -2.210 -21.003 1.00 95.31 112 VAL A CA 1
ATOM 860 C C . VAL A 1 112 ? 6.618 -1.095 -20.198 1.00 95.31 112 VAL A C 1
ATOM 862 O O . VAL A 1 112 ? 7.169 -0.176 -20.791 1.00 95.31 112 VAL A O 1
ATOM 865 N N . GLU A 1 113 ? 6.628 -1.181 -18.865 1.00 92.44 113 GLU A N 1
ATOM 866 C CA . GLU A 1 113 ? 7.262 -0.185 -17.987 1.00 92.44 113 GLU A CA 1
ATOM 867 C C . GLU A 1 113 ? 8.786 -0.371 -17.869 1.00 92.44 113 GLU A C 1
ATOM 869 O O . GLU A 1 113 ? 9.464 0.415 -17.205 1.00 92.44 113 GLU A O 1
ATOM 874 N N . GLY A 1 114 ? 9.338 -1.388 -18.539 1.00 95.19 114 GLY A N 1
ATOM 875 C CA . GLY A 1 114 ? 10.773 -1.577 -18.710 1.00 95.19 114 GLY A CA 1
ATOM 876 C C . GLY A 1 114 ? 11.420 -2.531 -17.705 1.00 95.19 114 GLY A C 1
ATOM 877 O O . GLY A 1 114 ? 10.951 -2.759 -16.589 1.00 95.19 114 GLY A O 1
ATOM 878 N N . ARG A 1 115 ? 12.557 -3.102 -18.123 1.00 94.69 115 ARG A N 1
ATOM 879 C CA . ARG A 1 115 ? 13.292 -4.115 -17.345 1.00 94.69 115 ARG A CA 1
ATOM 880 C C . ARG A 1 115 ? 13.835 -3.574 -16.028 1.00 94.69 115 ARG A C 1
ATOM 882 O O . ARG A 1 115 ? 13.796 -4.292 -15.038 1.00 94.69 115 ARG A O 1
ATOM 889 N N . GLU A 1 116 ? 14.313 -2.332 -16.009 1.00 94.81 116 GLU A N 1
ATOM 890 C CA . GLU A 1 116 ? 14.853 -1.714 -14.792 1.00 94.81 116 GLU A CA 1
ATOM 891 C C . GLU A 1 116 ? 13.780 -1.625 -13.700 1.00 94.81 116 GLU A C 1
ATOM 893 O O . GLU A 1 116 ? 14.006 -2.031 -12.561 1.00 94.81 116 GLU A O 1
ATOM 898 N N . ARG A 1 117 ? 12.573 -1.169 -14.057 1.00 93.62 117 ARG A N 1
ATOM 899 C CA . ARG A 1 117 ? 11.461 -1.056 -13.112 1.00 93.62 117 ARG A CA 1
ATOM 900 C C . ARG A 1 117 ? 11.025 -2.417 -12.579 1.00 93.62 117 ARG A C 1
ATOM 902 O O . ARG A 1 117 ? 10.771 -2.564 -11.387 1.00 93.62 117 ARG A O 1
ATOM 909 N N . MET A 1 118 ? 11.004 -3.424 -13.450 1.00 96.31 118 MET A N 1
ATOM 910 C CA . MET A 1 118 ? 10.728 -4.803 -13.056 1.00 96.31 118 MET A CA 1
ATOM 911 C C . MET A 1 118 ? 11.803 -5.363 -12.106 1.00 96.31 118 MET A C 1
ATOM 913 O O . MET A 1 118 ? 11.474 -6.015 -11.122 1.00 96.31 118 MET A O 1
ATOM 917 N N . GLN A 1 119 ? 13.087 -5.080 -12.346 1.00 94.69 119 GLN A N 1
ATOM 918 C CA . GLN A 1 119 ? 14.175 -5.484 -11.444 1.00 94.69 119 GLN A CA 1
ATOM 919 C C . GLN A 1 119 ? 14.046 -4.834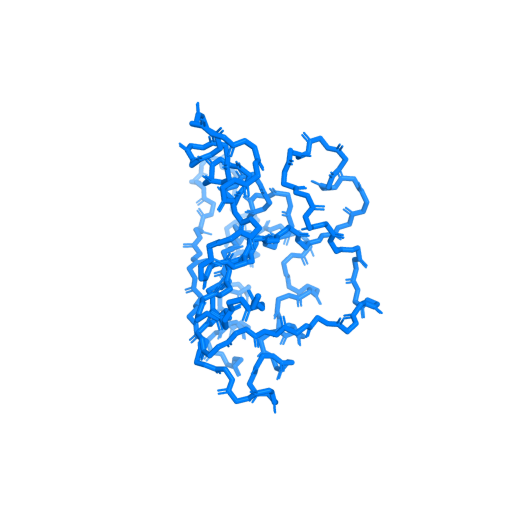 -10.063 1.00 94.69 119 GLN A C 1
ATOM 921 O O . GLN A 1 119 ? 14.185 -5.528 -9.055 1.00 94.69 119 GLN A O 1
ATOM 926 N N . LYS A 1 120 ? 13.716 -3.536 -10.007 1.00 93.88 120 LYS A N 1
ATOM 927 C CA . LYS A 1 120 ? 13.399 -2.851 -8.744 1.00 93.88 120 LYS A CA 1
ATOM 928 C C . LYS A 1 120 ? 12.234 -3.532 -8.029 1.00 93.88 120 LYS A C 1
ATOM 930 O O . LYS A 1 120 ? 12.347 -3.833 -6.851 1.00 93.88 120 LYS A O 1
ATOM 935 N N . ALA A 1 121 ? 11.166 -3.870 -8.751 1.00 94.69 121 ALA A N 1
ATOM 936 C CA . ALA A 1 121 ? 10.012 -4.555 -8.176 1.00 94.69 121 ALA A CA 1
ATOM 937 C C . ALA A 1 121 ? 10.337 -5.946 -7.600 1.00 94.69 121 ALA A C 1
ATOM 939 O O . ALA A 1 121 ? 9.762 -6.341 -6.589 1.00 94.69 121 ALA A O 1
ATOM 940 N N . TYR A 1 122 ? 11.273 -6.686 -8.201 1.00 94.12 122 TYR A N 1
ATOM 941 C CA . TYR A 1 122 ? 11.748 -7.945 -7.622 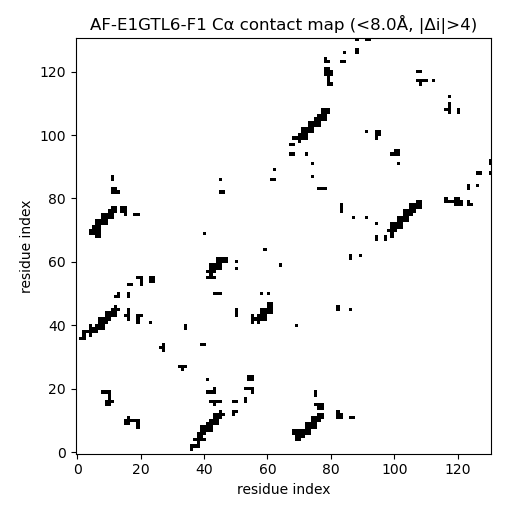1.00 94.12 122 TYR A CA 1
ATOM 942 C C . TYR A 1 122 ? 12.597 -7.731 -6.368 1.00 94.12 122 TYR A C 1
ATOM 944 O O . TYR A 1 122 ? 12.437 -8.465 -5.397 1.00 94.12 122 TYR A O 1
ATOM 952 N N . HIS A 1 123 ? 13.466 -6.719 -6.356 1.00 91.75 123 HIS A N 1
ATOM 953 C CA . HIS A 1 123 ? 14.211 -6.351 -5.151 1.00 91.75 123 HIS A CA 1
ATOM 954 C C . HIS A 1 123 ? 13.266 -5.958 -4.004 1.00 91.75 123 HIS A C 1
ATOM 956 O O . HIS A 1 123 ? 13.381 -6.461 -2.890 1.00 91.75 123 HIS A O 1
ATOM 962 N N . ASP A 1 124 ? 12.282 -5.121 -4.314 1.00 90.94 124 ASP A N 1
ATOM 963 C CA . ASP A 1 124 ? 11.189 -4.716 -3.439 1.00 90.94 124 ASP A CA 1
ATOM 964 C C . ASP A 1 124 ? 10.424 -5.917 -2.862 1.00 90.94 124 ASP A C 1
ATOM 966 O O . ASP A 1 124 ? 10.176 -5.986 -1.659 1.00 90.94 124 ASP A O 1
ATOM 970 N N . PHE A 1 125 ? 10.074 -6.892 -3.706 1.00 91.81 125 PHE A N 1
ATOM 971 C CA . PHE A 1 125 ? 9.397 -8.117 -3.282 1.00 91.81 125 PHE A CA 1
ATOM 972 C C . PHE A 1 125 ? 10.233 -8.926 -2.280 1.00 91.81 125 PHE A C 1
ATOM 974 O O . PHE A 1 125 ? 9.702 -9.420 -1.285 1.00 91.81 125 PHE A O 1
ATOM 981 N N . GLU A 1 126 ? 11.545 -9.020 -2.498 1.00 90.31 126 GLU A N 1
ATOM 982 C CA . GLU A 1 126 ? 12.454 -9.695 -1.570 1.00 90.31 126 GLU A CA 1
ATOM 983 C C . GLU A 1 126 ? 12.535 -8.994 -0.207 1.00 90.31 126 GLU A C 1
ATOM 985 O O . GLU A 1 126 ? 12.614 -9.666 0.823 1.00 90.31 126 GLU A O 1
ATOM 990 N N . LEU A 1 127 ? 12.449 -7.660 -0.167 1.00 85.62 127 LEU A N 1
ATOM 991 C CA . LEU A 1 127 ? 12.347 -6.921 1.096 1.00 85.62 127 LEU A CA 1
ATOM 992 C C . LEU A 1 127 ? 11.053 -7.266 1.842 1.00 85.62 127 LEU A C 1
ATOM 994 O O . LEU A 1 127 ? 11.087 -7.475 3.051 1.00 85.62 127 LEU A O 1
ATOM 998 N N . LEU A 1 128 ? 9.927 -7.373 1.130 1.00 85.31 128 LEU A N 1
ATOM 999 C CA . LEU A 1 128 ? 8.626 -7.694 1.729 1.00 85.31 128 LEU A CA 1
ATOM 1000 C C . LEU A 1 128 ? 8.534 -9.127 2.233 1.00 85.31 128 LEU A C 1
ATOM 1002 O O . LEU A 1 128 ? 7.945 -9.368 3.281 1.00 85.31 128 LEU A O 1
ATOM 1006 N N . ARG A 1 129 ? 9.129 -10.080 1.513 1.00 82.06 129 ARG A N 1
ATOM 1007 C CA . ARG A 1 129 ? 9.153 -11.487 1.925 1.00 82.06 129 ARG A CA 1
ATOM 1008 C C . ARG A 1 129 ? 9.843 -11.688 3.277 1.00 82.06 129 ARG A C 1
ATOM 1010 O O . ARG A 1 129 ? 9.496 -12.616 4.001 1.00 82.06 129 ARG A O 1
ATOM 1017 N N . ASN A 1 130 ? 10.809 -10.829 3.596 1.00 76.25 130 ASN A N 1
ATOM 1018 C CA . ASN A 1 130 ? 11.599 -10.893 4.822 1.00 76.25 130 ASN A CA 1
ATOM 1019 C C . ASN A 1 130 ? 11.097 -9.955 5.933 1.00 76.25 130 ASN A C 1
ATOM 1021 O O . ASN A 1 130 ? 11.677 -9.973 7.018 1.00 76.25 130 ASN A O 1
ATOM 1025 N N . ALA A 1 131 ? 10.077 -9.131 5.657 1.00 69.56 131 ALA A N 1
ATOM 1026 C CA . ALA A 1 131 ? 9.522 -8.158 6.596 1.00 69.56 131 ALA A CA 1
ATOM 1027 C C . ALA A 1 131 ? 8.570 -8.822 7.588 1.00 69.56 131 ALA A C 1
ATOM 1029 O O . ALA A 1 131 ? 8.891 -8.809 8.790 1.00 69.56 131 ALA A O 1
#

Organism: NCBI:txid679191

Secondary structure (DSSP, 8-state):
-PPPP-EEEEEEHHHHHHHHHHHHHHHHTS-TTTTTTSSEEEEEEE-HHHHTT---SEEEETT---PPP-SEEEEEEESSSSHHHHHHHHHHHHHHHTTPEEEEEEEPPPGGG-HHHHHHHHHHHHHHHT-

Foldseek 3Di:
DQDAAAEEEEQWFLVRLVVLLVVLVVVCVVPNCPVSNDSYHGEYEWACVSNVPGPRPHYHHAPPDDDDGHQEYEYEYEFLDDRQLRPVVSVVVSCVVNNHHYHYHYHYDDPVVDDNSNVRRVVSVVSVVVD

Nearest PDB structures (foldseek):
  6unx-assembly1_A  TM=8.055E-01  e=1.371E-07  Escherichia coli
  7ysz-assembly1_B  TM=8.207E-01  e=8.370E-07  Spiroplasma melliferum KC3
  7ojb-assembly1_A  TM=8.046E-01  e=7.846E-07  Staphylococcus aureus
  7yop-assembly1_B  TM=8.247E-01  e=1.233E-06  Spiroplasma melliferum KC3
  8grw-assembly1_A  TM=8.212E-01  e=7.532E-06  Spiroplasma melliferum KC3

pLDDT: mean 86.96, std 10.33, range [47.09, 97.38]

Mean predicted aligned error: 5.1 Å

Sequence (131 aa):
MYMEKYLTVCGIGNGGGIIVDSIYQQYAVSDENAWQNSGIDIMAIGNAWDLKELNVINKVKGKVAQISFARITVFIACLGGDTMPALLPYYIEMAKQQKSRVLVCFTLPFAVEGRERMQKAYHDFELLRNA

Radius of gyration: 14.71 Å; Cα contacts (8 Å, |Δi|>4): 247; chains: 1; bounding box: 38×28×42 Å